Protein AF-A0A7N8WMS5-F1 (afdb_monomer)

Mean predicted aligned error: 16.88 Å

Secondary structure (DSSP, 8-state):
----PPPPP-PPPPPPPPP-PPPPGGG----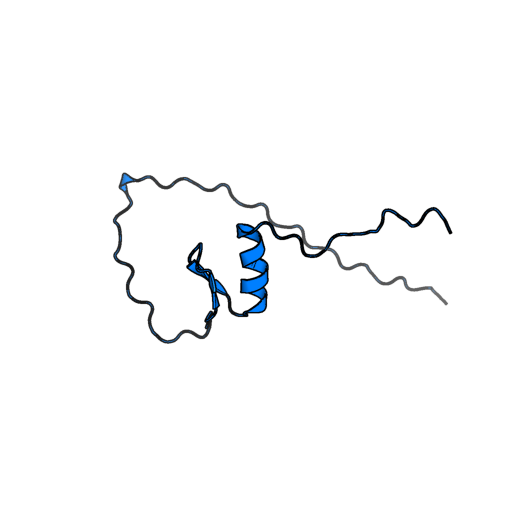--PPPPS--S----EE-TTT--EESSHHHHHHHHHHHH--------TT-----

pLDDT: mean 75.1, std 13.53, range [44.84, 96.0]

InterPro domains:
  IPR013087 Zinc finger C2H2-type [PF00096] (48-68)
  IPR013087 Zinc finger C2H2-type [PS00028] (48-68)
  IPR013087 Zinc finger C2H2-type [PS50157] (46-73)
  IPR013087 Zinc finger C2H2-type [SM00355] (46-68)
  IPR036236 Zinc finger C2H2 superfamily [SSF57667] (42-78)

Radius of gyration: 23.33 Å; Cα contacts (8 Å, |Δi|>4): 32; chains: 1; bounding box: 42×38×67 Å

Foldseek 3Di:
DDDDDDDDDDDDDDDDDDDDDDDDPVPDDPDDPDPDDPDDPQPQVDADPPPRDGHSDPVVNVVVVCVVVVDDPDDDPVPPDPDD

Structure (mmCIF, N/CA/C/O backbone):
data_AF-A0A7N8WMS5-F1
#
_entry.id   AF-A0A7N8WMS5-F1
#
loop_
_atom_site.group_PDB
_atom_site.id
_atom_site.type_symbol
_atom_site.label_atom_id
_atom_site.label_alt_id
_atom_site.label_comp_id
_atom_site.label_asym_id
_atom_site.label_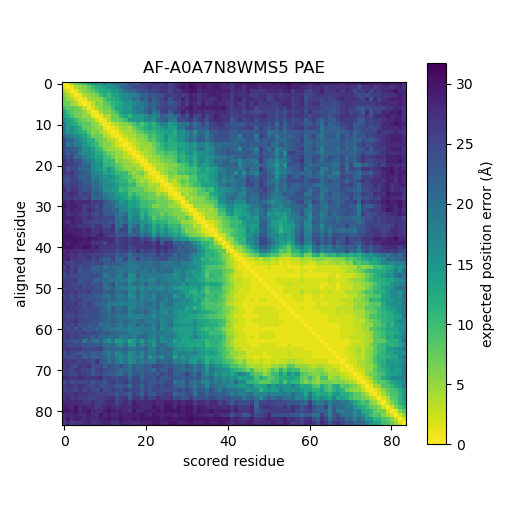entity_id
_atom_site.label_seq_id
_atom_site.pdbx_PDB_ins_code
_atom_site.Cartn_x
_atom_site.Cartn_y
_atom_site.Cartn_z
_atom_site.occupancy
_atom_site.B_iso_or_equiv
_atom_site.auth_seq_id
_atom_site.auth_comp_id
_atom_site.auth_asym_id
_atom_site.auth_atom_id
_atom_site.pdbx_PDB_model_num
ATOM 1 N N . MET A 1 1 ? 29.330 29.497 36.781 1.00 44.84 1 MET A N 1
ATOM 2 C CA . MET A 1 1 ? 29.282 28.544 35.652 1.00 44.84 1 MET A CA 1
ATOM 3 C C . MET A 1 1 ? 27.914 28.669 34.998 1.00 44.84 1 MET A C 1
ATOM 5 O O . MET A 1 1 ? 26.941 28.345 35.669 1.00 44.84 1 MET A O 1
ATOM 9 N N . PRO A 1 2 ? 27.788 29.244 33.791 1.00 48.66 2 PRO A N 1
ATOM 10 C CA . PRO A 1 2 ? 26.485 29.415 33.156 1.00 48.66 2 PRO A CA 1
ATOM 11 C C . PRO A 1 2 ? 25.962 28.062 32.654 1.00 48.66 2 PRO A C 1
ATOM 13 O O . PRO A 1 2 ? 26.656 27.350 31.932 1.00 48.66 2 PRO A O 1
ATOM 16 N N . LEU A 1 3 ? 24.742 27.709 33.061 1.00 52.12 3 LEU A N 1
ATOM 17 C CA . LEU A 1 3 ? 24.012 26.532 32.590 1.00 52.12 3 LEU A CA 1
ATOM 18 C C . LEU A 1 3 ? 23.564 26.786 31.144 1.00 52.12 3 LEU A C 1
ATOM 20 O O . LEU A 1 3 ? 22.616 27.529 30.896 1.00 52.12 3 LEU A O 1
ATOM 24 N N . THR A 1 4 ? 24.266 26.211 30.171 1.00 54.50 4 THR A N 1
ATOM 25 C CA . THR A 1 4 ? 23.871 26.263 28.761 1.00 54.50 4 THR A CA 1
ATOM 26 C C . THR A 1 4 ? 22.710 25.298 28.519 1.00 54.50 4 THR A C 1
ATOM 28 O O . THR A 1 4 ? 22.865 24.081 28.570 1.00 54.50 4 THR A O 1
ATOM 31 N N . HIS A 1 5 ? 21.516 25.833 28.260 1.00 54.84 5 HIS A N 1
ATOM 32 C CA . HIS A 1 5 ? 20.376 25.022 27.829 1.00 54.84 5 HIS A CA 1
ATOM 33 C C . HIS A 1 5 ? 20.555 24.606 26.355 1.00 54.84 5 HIS A C 1
ATOM 35 O O . HIS A 1 5 ? 20.878 25.457 25.520 1.00 54.84 5 HIS A O 1
ATOM 41 N N . PRO A 1 6 ? 20.340 23.326 25.993 1.00 61.12 6 PRO A N 1
ATOM 42 C CA . PRO A 1 6 ? 20.432 22.888 24.606 1.00 61.12 6 PRO A CA 1
ATOM 43 C C . PRO A 1 6 ? 19.321 23.538 23.771 1.00 61.12 6 PRO A C 1
ATOM 45 O O . PRO A 1 6 ? 18.139 23.465 24.106 1.00 61.12 6 PRO A O 1
ATOM 48 N N . SER A 1 7 ? 19.710 24.186 22.670 1.00 59.72 7 SER A N 1
ATOM 49 C CA . SER A 1 7 ? 18.780 24.793 21.712 1.00 59.72 7 SER A CA 1
ATOM 50 C C . SER A 1 7 ? 17.877 23.717 21.102 1.00 59.72 7 SER A C 1
ATOM 52 O O . SER A 1 7 ? 18.362 22.759 20.500 1.00 59.72 7 SER A O 1
ATOM 54 N N . GLN A 1 8 ? 16.559 23.860 21.263 1.00 65.62 8 GLN A N 1
ATOM 55 C CA . GLN A 1 8 ? 15.587 22.947 20.663 1.00 65.62 8 GLN A CA 1
ATOM 56 C C . GLN A 1 8 ? 15.674 22.988 19.125 1.00 65.62 8 GLN A C 1
ATOM 58 O O . GLN A 1 8 ? 15.763 24.073 18.546 1.00 65.62 8 GLN A O 1
ATOM 63 N N . PRO A 1 9 ? 15.610 21.840 18.425 1.00 59.47 9 PRO A N 1
ATOM 64 C CA . PRO A 1 9 ? 15.591 21.834 16.970 1.00 59.47 9 PRO A CA 1
ATOM 65 C C . PRO A 1 9 ? 14.255 22.387 16.456 1.00 59.47 9 PRO A C 1
ATOM 67 O O . PRO A 1 9 ? 13.186 21.848 16.743 1.00 59.47 9 PRO A O 1
ATOM 70 N N . HIS A 1 10 ? 14.311 23.448 15.650 1.00 64.88 10 HIS A N 1
ATOM 71 C CA . HIS A 1 10 ? 13.133 24.021 15.003 1.00 64.88 10 HIS A CA 1
ATOM 72 C C . HIS A 1 10 ? 12.505 23.012 14.024 1.00 64.88 10 HIS A C 1
ATOM 74 O O . HIS A 1 10 ? 13.061 22.703 12.965 1.00 64.88 10 HIS A O 1
ATOM 80 N N . ALA A 1 11 ? 11.323 22.497 14.365 1.00 65.25 11 ALA A N 1
ATOM 81 C CA . ALA A 1 11 ? 10.546 21.632 13.486 1.00 65.25 11 ALA A CA 1
ATOM 82 C C . ALA A 1 11 ? 10.058 22.420 12.256 1.00 65.25 11 ALA A C 1
ATOM 84 O O . ALA A 1 11 ? 9.345 23.415 12.376 1.00 65.25 11 ALA A O 1
ATOM 85 N N . LYS A 1 12 ? 10.433 21.973 11.049 1.00 68.75 12 LYS A N 1
ATOM 86 C CA . LYS A 1 12 ? 9.992 22.609 9.797 1.00 68.75 12 LYS A CA 1
ATOM 87 C C . LYS A 1 12 ? 8.488 22.372 9.573 1.00 68.75 12 LYS A C 1
ATOM 89 O O . LYS A 1 12 ? 8.038 21.227 9.681 1.00 68.75 12 LYS A O 1
ATOM 94 N N . PRO A 1 13 ? 7.712 23.403 9.197 1.00 67.12 13 PRO A N 1
ATOM 95 C CA . PRO A 1 13 ? 6.281 23.260 8.964 1.00 67.12 13 PRO A CA 1
ATOM 96 C C . PRO A 1 13 ? 5.994 22.329 7.779 1.00 67.12 13 PRO A C 1
ATOM 98 O O . PRO A 1 13 ? 6.645 22.376 6.730 1.00 67.12 13 PRO A O 1
ATOM 101 N N . ARG A 1 14 ? 4.995 21.457 7.946 1.00 62.94 14 ARG A N 1
ATOM 102 C CA . ARG A 1 14 ? 4.537 20.539 6.898 1.00 62.94 14 ARG A CA 1
ATOM 103 C C . ARG A 1 14 ? 3.832 21.330 5.798 1.00 62.94 14 ARG A C 1
ATOM 105 O O . ARG A 1 14 ? 2.861 22.029 6.065 1.00 62.94 14 ARG A O 1
ATOM 112 N N . ARG A 1 15 ? 4.297 21.194 4.551 1.00 68.06 15 ARG A N 1
ATOM 113 C CA . ARG A 1 15 ? 3.661 21.853 3.400 1.00 68.06 15 ARG A CA 1
ATOM 114 C C . ARG A 1 15 ? 2.212 21.367 3.217 1.00 68.06 15 ARG A C 1
ATOM 116 O O . ARG A 1 15 ? 1.979 20.154 3.272 1.00 68.06 15 ARG A O 1
ATOM 123 N N . PRO A 1 16 ? 1.258 22.278 2.952 1.00 72.19 16 PRO A N 1
ATOM 124 C CA . PRO A 1 16 ? -0.128 21.913 2.693 1.00 72.19 16 PRO A CA 1
ATOM 125 C C . PRO A 1 16 ? -0.245 21.087 1.406 1.00 72.19 16 PRO A C 1
ATOM 127 O O . PRO A 1 16 ? 0.460 21.316 0.419 1.00 72.19 16 PRO A O 1
ATOM 130 N N . ARG A 1 17 ? -1.133 20.088 1.424 1.00 68.25 17 ARG A N 1
ATOM 131 C CA . ARG A 1 17 ? -1.422 19.249 0.255 1.00 68.25 17 ARG A CA 1
ATOM 132 C C . ARG A 1 17 ? -2.266 20.052 -0.735 1.00 68.25 17 ARG A C 1
ATOM 134 O O . ARG A 1 17 ? -3.333 20.528 -0.368 1.00 68.25 17 ARG A O 1
ATOM 141 N N . LYS A 1 18 ? -1.796 20.191 -1.979 1.00 71.69 18 LYS A N 1
ATOM 142 C CA . LYS A 1 18 ? -2.559 20.877 -3.032 1.00 71.69 18 LYS A CA 1
ATOM 143 C C . LYS A 1 18 ? -3.864 20.118 -3.350 1.00 71.69 18 LYS A C 1
ATOM 145 O O . LYS A 1 18 ? -3.841 18.882 -3.335 1.00 71.69 18 LYS A O 1
ATOM 150 N N . PRO A 1 19 ? -4.968 20.826 -3.658 1.00 70.81 19 PRO A N 1
ATOM 151 C CA . PRO A 1 19 ? -6.211 20.215 -4.121 1.00 70.81 19 PRO A CA 1
ATOM 152 C C . PRO A 1 19 ? -5.995 19.361 -5.375 1.00 70.81 19 PRO A C 1
ATOM 154 O O . PRO A 1 19 ? -5.189 19.693 -6.244 1.00 70.81 19 PRO A O 1
ATOM 157 N N . ARG A 1 20 ? -6.702 18.230 -5.459 1.00 73.00 20 ARG A N 1
ATOM 158 C CA . ARG A 1 20 ? -6.614 17.310 -6.597 1.00 73.00 20 ARG A CA 1
ATOM 159 C C . ARG A 1 20 ? -7.528 17.812 -7.713 1.00 73.00 20 ARG A C 1
ATOM 161 O O . ARG A 1 20 ? -8.731 17.575 -7.669 1.00 73.00 20 ARG A O 1
ATOM 168 N N . GLU A 1 21 ? -6.951 18.487 -8.697 1.00 79.50 21 GLU A N 1
ATOM 169 C CA . GLU A 1 21 ? -7.665 18.904 -9.904 1.00 79.50 21 GLU A CA 1
ATOM 170 C C . GLU A 1 21 ? -8.125 17.660 -10.686 1.00 79.50 21 GLU A C 1
ATOM 172 O O . GLU A 1 21 ? -7.335 16.749 -10.969 1.00 79.50 21 GLU A O 1
ATOM 177 N N . LYS A 1 22 ? -9.433 17.559 -10.946 1.00 76.31 22 LYS A N 1
ATOM 178 C CA . LYS A 1 22 ? -10.023 16.431 -11.675 1.00 76.31 22 LYS A CA 1
ATOM 179 C C . LYS A 1 22 ? -9.732 16.641 -13.161 1.00 76.31 22 LYS A C 1
ATOM 181 O O . LYS A 1 22 ? -10.178 17.623 -13.735 1.00 76.31 22 LYS A O 1
ATOM 186 N N . ARG A 1 23 ? -8.966 15.735 -13.771 1.00 71.25 23 ARG A N 1
ATOM 187 C CA . ARG A 1 23 ? -8.694 15.777 -15.215 1.00 71.25 23 ARG A CA 1
ATOM 188 C C . ARG A 1 23 ? -9.954 15.441 -16.009 1.00 71.25 23 ARG A C 1
ATOM 190 O O . ARG A 1 23 ? -10.646 14.486 -15.659 1.00 71.25 23 ARG A O 1
ATOM 197 N N . ASP A 1 24 ? -10.181 16.196 -17.080 1.00 78.19 24 ASP A N 1
ATOM 198 C CA . ASP A 1 24 ? -11.283 15.976 -18.012 1.00 78.19 24 ASP A CA 1
ATOM 199 C C . ASP A 1 24 ? -11.162 14.595 -18.696 1.00 78.19 24 ASP A C 1
ATOM 201 O O . ASP A 1 24 ? -10.085 14.274 -19.222 1.00 78.19 24 ASP A O 1
ATOM 205 N N . PRO A 1 25 ? -12.217 13.754 -18.677 1.00 73.25 25 PRO A N 1
ATOM 206 C CA . PRO A 1 25 ? -12.209 12.425 -19.290 1.00 73.25 25 PRO A CA 1
ATOM 207 C C . PRO A 1 25 ? -11.919 12.432 -20.792 1.00 73.25 25 PRO A C 1
ATOM 209 O O . PRO A 1 25 ? -11.350 11.466 -21.306 1.00 73.25 25 PRO A O 1
ATOM 212 N N . SER A 1 26 ? -12.255 13.524 -21.478 1.00 75.38 26 SER A N 1
ATOM 213 C CA . SER A 1 26 ? -12.166 13.655 -22.936 1.00 75.38 26 SER A CA 1
ATOM 214 C C . SER A 1 26 ? -10.720 13.671 -23.443 1.00 75.38 26 SER A C 1
ATOM 216 O O . SER A 1 26 ? -10.453 13.325 -24.589 1.00 75.38 26 SER A O 1
ATOM 218 N N . THR A 1 27 ? -9.760 13.985 -22.569 1.00 75.44 27 THR A N 1
ATOM 219 C CA . THR A 1 27 ? -8.320 14.021 -22.886 1.00 75.44 27 THR A CA 1
ATOM 220 C C . THR A 1 27 ? -7.598 12.724 -22.476 1.00 75.44 27 THR A C 1
ATOM 222 O O . THR A 1 27 ? -6.372 12.611 -22.580 1.00 75.44 27 THR A O 1
ATOM 225 N N . ILE A 1 28 ? -8.318 11.709 -21.980 1.00 72.19 28 ILE A N 1
ATOM 226 C CA . ILE A 1 28 ? -7.733 10.455 -21.478 1.00 72.19 28 ILE A CA 1
ATOM 227 C C . ILE A 1 28 ? -7.611 9.434 -22.614 1.00 72.19 28 ILE A C 1
ATOM 229 O O . ILE A 1 28 ? -8.353 8.457 -22.699 1.00 72.19 28 ILE A O 1
ATOM 233 N N . ILE A 1 29 ? -6.597 9.596 -23.463 1.00 78.00 29 ILE A N 1
ATOM 234 C CA . ILE A 1 29 ? -6.150 8.491 -24.318 1.00 78.00 29 ILE A CA 1
ATOM 235 C C . ILE A 1 29 ? -5.499 7.434 -23.416 1.00 78.00 29 ILE A C 1
ATOM 237 O O . ILE A 1 29 ? -4.459 7.684 -22.795 1.00 78.00 29 ILE A O 1
ATOM 241 N N . ARG A 1 30 ? -6.107 6.243 -23.316 1.00 75.19 30 ARG A N 1
ATOM 242 C CA . ARG A 1 30 ? -5.559 5.102 -22.561 1.00 75.19 30 ARG A C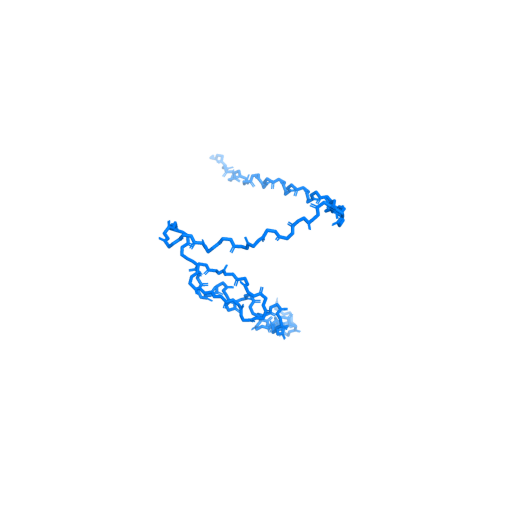A 1
ATOM 243 C C . ARG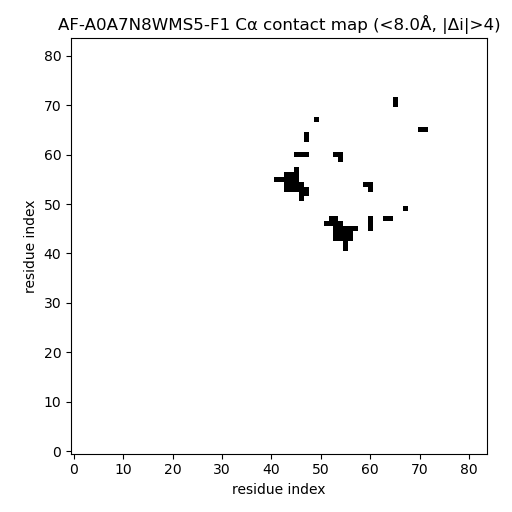 A 1 30 ? -4.285 4.601 -23.243 1.00 75.19 30 ARG A C 1
ATOM 245 O O . ARG A 1 30 ? -4.311 3.672 -24.044 1.00 75.19 30 ARG A O 1
ATOM 252 N N . ARG A 1 31 ? -3.146 5.208 -22.911 1.00 76.62 31 ARG A N 1
ATOM 253 C CA . ARG A 1 31 ? -1.830 4.685 -23.287 1.00 76.62 31 ARG A CA 1
ATOM 254 C C . ARG A 1 31 ? -1.683 3.282 -22.693 1.00 76.62 31 ARG A C 1
ATOM 256 O O . ARG A 1 31 ? -1.804 3.115 -21.477 1.00 76.62 31 ARG A O 1
ATOM 263 N N . ARG A 1 32 ? -1.432 2.273 -23.538 1.00 77.56 32 ARG A N 1
ATOM 264 C CA . ARG A 1 32 ? -1.007 0.945 -23.068 1.00 77.56 32 ARG A CA 1
ATOM 265 C C . ARG A 1 32 ? 0.228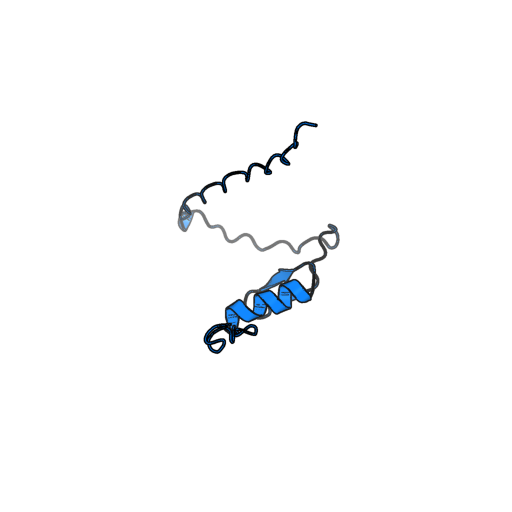 1.152 -22.191 1.00 77.56 32 ARG A C 1
ATOM 267 O O . ARG A 1 32 ? 1.146 1.864 -22.592 1.00 77.56 32 ARG A O 1
ATOM 274 N N . ARG A 1 33 ? 0.227 0.599 -20.973 1.00 71.94 33 ARG A N 1
ATOM 275 C CA . ARG A 1 33 ? 1.415 0.646 -20.113 1.00 71.94 33 ARG A CA 1
ATOM 276 C C . ARG A 1 33 ? 2.525 -0.098 -20.837 1.00 71.94 33 ARG A C 1
ATOM 278 O O . ARG A 1 33 ? 2.436 -1.314 -20.976 1.00 71.94 33 ARG A O 1
ATOM 285 N N . SER A 1 34 ? 3.541 0.631 -21.287 1.00 69.44 34 SER A N 1
ATOM 286 C CA . SER A 1 34 ? 4.791 0.016 -21.709 1.00 69.44 34 SER A CA 1
ATOM 287 C C . SER A 1 34 ? 5.298 -0.867 -20.562 1.00 69.44 34 SER A C 1
ATOM 289 O O . SER A 1 34 ? 5.241 -0.423 -19.406 1.00 69.44 34 SER A O 1
ATOM 291 N N . PRO A 1 35 ? 5.741 -2.105 -20.839 1.00 64.50 35 PRO A N 1
ATOM 292 C CA . PRO A 1 35 ? 6.404 -2.931 -19.842 1.00 64.50 35 PRO A CA 1
ATOM 293 C C . PRO A 1 35 ? 7.540 -2.120 -19.221 1.00 64.50 35 PRO A C 1
ATOM 295 O O . PRO A 1 35 ? 8.316 -1.491 -19.940 1.00 64.50 35 PRO A O 1
ATOM 298 N N . ALA A 1 36 ? 7.588 -2.064 -17.891 1.00 56.47 36 ALA A N 1
ATOM 299 C CA . ALA A 1 36 ? 8.678 -1.376 -17.219 1.00 56.47 36 ALA A CA 1
ATOM 300 C C . ALA A 1 36 ? 9.999 -2.072 -17.601 1.00 56.47 36 ALA A C 1
ATOM 302 O O . ALA A 1 36 ? 10.038 -3.305 -17.574 1.00 56.47 36 ALA A O 1
ATOM 303 N N . PRO A 1 37 ? 11.052 -1.323 -17.969 1.00 61.75 37 PRO A N 1
ATOM 304 C CA . PRO A 1 37 ? 12.345 -1.921 -18.264 1.00 61.75 37 PRO A CA 1
ATOM 305 C C . PRO A 1 37 ? 12.859 -2.688 -17.031 1.00 61.75 37 PRO A C 1
ATOM 307 O O . PRO A 1 37 ? 12.719 -2.193 -15.905 1.00 61.75 37 PRO A O 1
ATOM 310 N N . PRO A 1 38 ? 13.431 -3.893 -17.202 1.00 61.62 38 PRO A N 1
ATOM 311 C CA . PRO A 1 38 ? 14.094 -4.596 -16.116 1.00 61.62 38 PRO A CA 1
ATOM 312 C C . PRO A 1 38 ? 15.415 -3.878 -15.812 1.00 61.62 38 PRO A C 1
ATOM 314 O O . PRO A 1 38 ? 16.401 -4.067 -16.513 1.00 61.62 38 PRO A O 1
ATOM 317 N N . GLY A 1 39 ? 15.420 -3.016 -14.793 1.00 65.94 39 GLY A N 1
ATOM 318 C CA . GLY A 1 39 ? 16.639 -2.361 -14.309 1.00 65.94 39 GLY A CA 1
ATOM 319 C C . GLY A 1 39 ? 16.505 -0.855 -14.099 1.00 65.94 39 GLY A C 1
ATOM 320 O O . GLY A 1 39 ? 16.877 -0.062 -14.951 1.00 65.94 39 GLY A O 1
ATOM 321 N N . ASP A 1 40 ? 16.019 -0.470 -12.923 1.00 54.34 40 ASP A N 1
ATOM 322 C CA . ASP A 1 40 ? 16.351 0.791 -12.252 1.00 54.34 40 ASP A CA 1
ATOM 323 C C . ASP A 1 40 ? 16.223 0.509 -10.749 1.00 54.34 40 ASP A C 1
ATOM 325 O O . ASP A 1 40 ? 15.191 0.009 -10.296 1.00 54.34 40 ASP A O 1
ATOM 329 N N . GLY A 1 41 ? 17.304 0.729 -9.998 1.00 64.50 41 GLY A N 1
ATOM 330 C CA . GLY A 1 41 ? 17.614 0.208 -8.655 1.00 64.50 41 GLY A CA 1
ATOM 331 C C . GLY A 1 41 ? 16.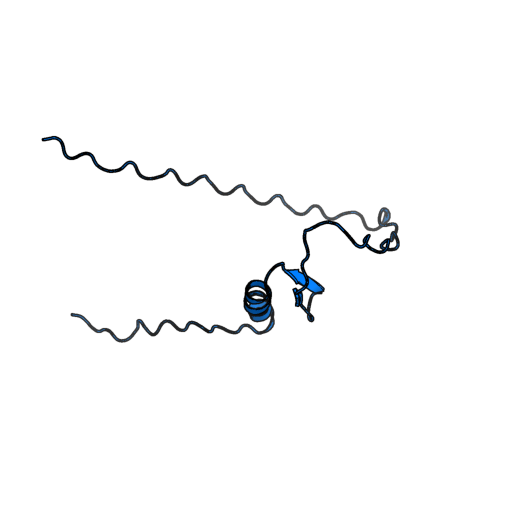717 0.654 -7.493 1.00 64.50 41 GLY A C 1
ATOM 332 O O . GLY A 1 41 ? 17.167 0.801 -6.359 1.00 64.50 41 GLY A O 1
ATOM 333 N N . SER A 1 42 ? 15.425 0.840 -7.726 1.00 61.94 42 SER A N 1
ATOM 334 C CA . SER A 1 42 ? 14.391 0.893 -6.699 1.00 61.94 42 SER A CA 1
ATOM 335 C C . SER A 1 42 ? 13.619 -0.418 -6.681 1.00 61.94 42 SER A C 1
ATOM 337 O O . SER A 1 42 ? 12.395 -0.416 -6.842 1.00 61.94 42 SER A O 1
ATOM 339 N N . GLU A 1 43 ? 14.317 -1.536 -6.479 1.00 76.94 43 GLU A N 1
ATOM 340 C CA . GLU A 1 43 ? 13.672 -2.837 -6.367 1.00 76.94 43 GLU A CA 1
ATOM 341 C C . GLU A 1 43 ? 12.670 -2.784 -5.209 1.00 76.94 43 GLU A C 1
ATOM 343 O O . GLU A 1 43 ? 12.990 -2.587 -4.033 1.00 76.94 43 GLU A O 1
ATOM 348 N N . ARG A 1 44 ? 11.391 -2.851 -5.566 1.00 83.25 44 ARG A N 1
ATOM 349 C CA . ARG A 1 44 ? 10.277 -2.911 -4.623 1.00 83.25 44 ARG A CA 1
ATOM 350 C C . ARG A 1 44 ? 9.683 -4.300 -4.761 1.00 83.25 44 ARG A C 1
ATOM 352 O O . ARG A 1 44 ? 8.623 -4.405 -5.377 1.00 83.25 44 ARG A O 1
ATOM 359 N N . PRO A 1 45 ? 10.374 -5.367 -4.317 1.00 85.56 45 PRO A N 1
ATOM 360 C CA . PRO A 1 45 ? 9.951 -6.739 -4.589 1.00 85.56 45 PRO A CA 1
ATOM 361 C C . PRO A 1 45 ? 8.615 -7.065 -3.906 1.00 85.56 45 PRO A C 1
ATOM 363 O O . PRO A 1 45 ? 7.841 -7.875 -4.405 1.00 85.56 45 PRO A O 1
ATOM 366 N N . TYR A 1 46 ? 8.280 -6.356 -2.826 1.00 92.62 46 TYR A N 1
ATOM 367 C CA . TYR A 1 46 ? 7.100 -6.622 -2.010 1.00 92.62 46 TYR A CA 1
ATOM 368 C C . TYR A 1 46 ? 5.865 -5.869 -2.523 1.00 92.62 46 TYR A C 1
ATOM 370 O O . TYR A 1 46 ? 5.774 -4.647 -2.381 1.00 92.62 46 TYR A O 1
ATOM 378 N N . GLY A 1 47 ? 4.900 -6.585 -3.104 1.00 92.25 47 GLY A N 1
ATOM 379 C CA . GLY A 1 47 ? 3.632 -6.040 -3.605 1.00 92.25 47 GLY A CA 1
ATOM 380 C C . GLY A 1 47 ? 2.434 -6.345 -2.700 1.00 92.25 47 GLY A C 1
ATOM 381 O O . GLY A 1 47 ? 2.321 -7.436 -2.152 1.00 92.25 47 GLY A O 1
ATOM 382 N N . CYS A 1 48 ? 1.519 -5.387 -2.555 1.00 92.69 48 CYS A N 1
ATOM 383 C CA . CYS A 1 48 ? 0.221 -5.600 -1.919 1.00 92.69 48 CYS A CA 1
ATOM 384 C C . CYS A 1 48 ? -0.749 -6.255 -2.904 1.00 92.69 48 CYS A C 1
ATOM 386 O O . CYS A 1 48 ? -1.004 -5.687 -3.963 1.00 92.69 48 CYS A O 1
ATOM 388 N N . GLN A 1 49 ? -1.336 -7.391 -2.530 1.00 92.56 49 GLN A N 1
ATOM 389 C CA . GLN A 1 49 ? -2.272 -8.122 -3.393 1.00 92.56 49 GLN A CA 1
ATOM 390 C C . GLN A 1 49 ? -3.638 -7.438 -3.535 1.00 92.56 49 GLN A C 1
ATOM 392 O O . GLN A 1 49 ? -4.344 -7.668 -4.505 1.00 92.56 49 GLN A O 1
ATOM 397 N N . ILE A 1 50 ? -3.993 -6.554 -2.598 1.00 93.38 50 ILE A N 1
ATOM 398 C CA . ILE A 1 50 ? -5.299 -5.883 -2.595 1.00 93.38 50 ILE A CA 1
ATOM 399 C C . ILE A 1 50 ? -5.292 -4.661 -3.522 1.00 93.38 50 ILE A C 1
ATOM 401 O O . ILE A 1 50 ? -6.213 -4.457 -4.302 1.00 93.38 50 ILE A O 1
ATOM 405 N N . CYS A 1 51 ? -4.247 -3.829 -3.454 1.00 92.25 51 CYS A N 1
ATOM 406 C CA . CYS A 1 51 ? -4.194 -2.566 -4.207 1.00 92.25 51 CYS A CA 1
ATOM 407 C C . CYS A 1 51 ? -2.990 -2.421 -5.150 1.00 92.25 51 CYS A C 1
ATOM 409 O O . CYS A 1 51 ? -2.781 -1.349 -5.719 1.00 92.25 51 CYS A O 1
ATOM 411 N N . GLY A 1 52 ? -2.148 -3.448 -5.283 1.00 88.06 52 GLY A N 1
ATOM 412 C CA . GLY A 1 52 ? -1.002 -3.466 -6.201 1.00 88.06 52 GLY A CA 1
ATOM 413 C C . GLY A 1 52 ? 0.168 -2.546 -5.823 1.00 88.06 52 GLY A C 1
ATOM 414 O O . GLY A 1 52 ? 1.149 -2.458 -6.564 1.00 88.06 52 GLY A O 1
ATOM 415 N N . LYS A 1 53 ? 0.110 -1.837 -4.685 1.00 88.19 53 LYS A N 1
ATOM 416 C CA . LYS A 1 53 ? 1.204 -0.961 -4.223 1.00 88.19 53 LYS A CA 1
ATOM 417 C C . LYS A 1 53 ? 2.455 -1.774 -3.895 1.00 88.19 53 LYS A C 1
ATOM 419 O O . LYS A 1 53 ? 2.372 -2.776 -3.192 1.00 88.19 53 LYS A O 1
ATOM 424 N N . ARG A 1 54 ? 3.620 -1.301 -4.351 1.00 91.06 54 ARG A N 1
ATOM 425 C CA . ARG A 1 54 ? 4.917 -1.959 -4.130 1.00 91.06 54 ARG A CA 1
ATOM 426 C C . ARG A 1 54 ? 5.770 -1.235 -3.086 1.00 91.06 54 ARG A C 1
ATOM 428 O O . ARG A 1 54 ? 5.785 -0.002 -3.013 1.00 91.06 54 ARG A O 1
ATOM 435 N N . PHE A 1 55 ? 6.537 -1.986 -2.308 1.00 90.62 55 PHE A N 1
ATOM 436 C CA . PHE A 1 55 ? 7.370 -1.511 -1.204 1.00 90.62 55 PHE A CA 1
ATOM 437 C C . PHE A 1 55 ? 8.782 -2.095 -1.298 1.00 90.62 55 PHE A C 1
ATOM 439 O O . PHE A 1 55 ? 8.969 -3.204 -1.788 1.00 90.62 55 PHE A O 1
ATOM 446 N N . ARG A 1 56 ? 9.779 -1.340 -0.816 1.00 90.38 56 ARG A N 1
ATOM 447 C CA . ARG A 1 56 ? 11.188 -1.777 -0.786 1.00 90.38 56 ARG A CA 1
ATOM 448 C C . ARG A 1 56 ? 11.472 -2.810 0.311 1.00 90.38 56 ARG A C 1
ATOM 450 O O . ARG A 1 56 ? 12.422 -3.564 0.199 1.00 90.38 56 ARG A O 1
ATOM 457 N N . ARG A 1 57 ? 10.657 -2.851 1.374 1.00 92.44 57 ARG A N 1
ATOM 458 C CA . ARG A 1 57 ? 10.838 -3.738 2.537 1.00 92.44 57 ARG A CA 1
ATOM 459 C C . ARG A 1 57 ? 9.551 -4.495 2.861 1.00 92.44 57 ARG A C 1
ATOM 461 O O . ARG A 1 57 ? 8.467 -3.907 2.795 1.00 92.44 57 ARG A O 1
ATOM 468 N N . ALA A 1 58 ? 9.687 -5.751 3.286 1.00 93.88 58 ALA A N 1
ATOM 469 C CA . ALA A 1 58 ? 8.570 -6.609 3.685 1.00 93.88 58 ALA A CA 1
ATOM 470 C C . ALA A 1 58 ? 7.791 -6.032 4.876 1.00 93.88 58 ALA A C 1
ATOM 472 O O . ALA A 1 58 ? 6.565 -6.025 4.873 1.00 93.88 58 ALA A O 1
ATOM 473 N N . GLU A 1 59 ? 8.489 -5.475 5.867 1.00 94.19 59 GLU A N 1
ATOM 474 C CA . GLU A 1 59 ? 7.875 -4.854 7.047 1.00 94.19 59 GLU A CA 1
ATOM 475 C C . GLU A 1 59 ? 6.927 -3.705 6.668 1.00 94.19 59 GLU A C 1
ATOM 477 O O . GLU A 1 59 ? 5.819 -3.587 7.191 1.00 94.19 59 GLU A O 1
ATOM 482 N N . THR A 1 60 ? 7.322 -2.885 5.688 1.00 94.88 60 THR A N 1
ATOM 483 C CA . THR A 1 60 ? 6.479 -1.784 5.208 1.00 94.88 60 THR A CA 1
ATOM 484 C C . THR A 1 60 ? 5.222 -2.306 4.515 1.00 94.88 60 THR A C 1
ATOM 486 O O . THR A 1 60 ? 4.153 -1.727 4.706 1.00 94.88 60 THR A O 1
ATOM 489 N N . LEU A 1 61 ? 5.328 -3.408 3.761 1.00 96.00 61 LEU A N 1
ATOM 490 C CA . LEU A 1 61 ? 4.169 -4.092 3.186 1.00 96.00 61 LEU A CA 1
ATOM 491 C C . LEU A 1 61 ? 3.262 -4.674 4.283 1.00 96.00 61 LEU A C 1
ATOM 493 O O . LEU A 1 61 ? 2.055 -4.454 4.246 1.00 96.00 61 LEU A O 1
ATOM 497 N N . ARG A 1 62 ? 3.823 -5.354 5.290 1.00 93.81 62 ARG A N 1
ATOM 498 C CA . ARG A 1 62 ? 3.052 -5.914 6.415 1.00 93.81 62 ARG A CA 1
ATOM 499 C C . ARG A 1 62 ? 2.274 -4.830 7.158 1.00 93.81 62 ARG A C 1
ATOM 501 O O . ARG A 1 62 ? 1.075 -4.971 7.364 1.00 93.81 62 ARG A O 1
ATOM 508 N N . ARG A 1 63 ? 2.920 -3.706 7.488 1.00 93.19 63 ARG A N 1
ATOM 509 C CA . ARG A 1 63 ? 2.241 -2.550 8.096 1.00 93.19 63 ARG A CA 1
ATOM 510 C C . ARG A 1 63 ? 1.181 -1.956 7.170 1.00 93.19 63 ARG A C 1
ATOM 512 O O . ARG A 1 63 ? 0.134 -1.540 7.646 1.00 93.19 63 ARG A O 1
ATOM 519 N N . HIS A 1 64 ? 1.438 -1.909 5.864 1.00 94.94 64 HIS A N 1
ATOM 520 C CA . HIS A 1 64 ? 0.459 -1.431 4.891 1.00 94.94 64 HIS A CA 1
ATOM 521 C C . HIS A 1 64 ? -0.790 -2.320 4.829 1.00 94.94 64 HIS A C 1
ATOM 523 O O . HIS A 1 64 ? -1.886 -1.779 4.715 1.00 94.94 64 HIS A O 1
ATOM 529 N N . ASN A 1 65 ? -0.651 -3.643 4.940 1.00 94.69 65 ASN A N 1
ATOM 530 C CA . ASN A 1 65 ? -1.792 -4.563 4.896 1.00 94.69 65 ASN A CA 1
ATOM 531 C C . ASN A 1 65 ? -2.812 -4.296 6.012 1.00 94.69 65 ASN A C 1
ATOM 533 O O . ASN A 1 65 ? -4.008 -4.431 5.771 1.00 94.69 65 ASN A O 1
ATOM 537 N N . ARG A 1 66 ? -2.360 -3.790 7.167 1.00 93.06 66 ARG A N 1
ATOM 538 C CA . ARG A 1 66 ? -3.232 -3.367 8.278 1.00 93.06 66 ARG A CA 1
ATOM 539 C C . ARG A 1 66 ? -4.226 -2.268 7.894 1.00 93.06 66 ARG A C 1
ATOM 541 O O . ARG A 1 66 ? -5.255 -2.124 8.534 1.00 93.06 66 ARG A O 1
ATOM 548 N N . VAL A 1 67 ? -3.947 -1.500 6.837 1.00 93.00 67 VAL A N 1
ATOM 549 C CA . VAL A 1 67 ? -4.884 -0.488 6.314 1.00 93.00 67 VAL A CA 1
ATOM 550 C C . VAL A 1 67 ? -6.106 -1.138 5.661 1.00 93.00 67 VAL A C 1
ATOM 552 O O . VAL A 1 67 ? -7.171 -0.534 5.655 1.00 93.00 67 VAL A O 1
ATOM 555 N N . HIS A 1 68 ? -5.960 -2.350 5.119 1.00 94.31 68 HIS A N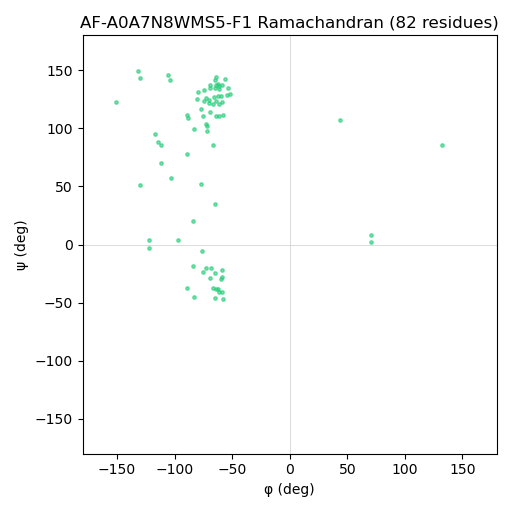 1
ATOM 556 C CA . HIS A 1 68 ? -7.070 -3.092 4.517 1.00 94.31 68 HIS A CA 1
ATOM 557 C C . HIS A 1 68 ? -7.790 -3.969 5.538 1.00 94.31 68 HIS A C 1
ATOM 559 O O . HIS A 1 68 ? -9.006 -4.082 5.476 1.00 94.31 68 HIS A O 1
ATOM 565 N N . THR A 1 69 ? -7.051 -4.577 6.473 1.00 89.56 69 THR A N 1
ATOM 566 C CA . THR A 1 69 ? -7.631 -5.462 7.498 1.00 89.56 69 THR A CA 1
ATOM 567 C C . THR A 1 69 ? -8.177 -4.708 8.709 1.00 89.56 69 THR A C 1
ATOM 569 O O . THR A 1 69 ? -8.962 -5.264 9.466 1.00 89.56 69 THR A O 1
ATOM 572 N N . GLY A 1 70 ? -7.762 -3.456 8.924 1.00 86.31 70 GLY A N 1
ATOM 573 C CA . GLY A 1 70 ? -8.126 -2.685 10.114 1.00 86.31 70 GLY A CA 1
ATOM 574 C C . GLY A 1 70 ? -7.461 -3.177 11.405 1.00 86.31 70 GLY A C 1
ATOM 575 O O . GLY A 1 70 ? -7.801 -2.689 12.481 1.00 86.31 70 GLY A O 1
ATOM 576 N N . GLU A 1 71 ? -6.513 -4.117 11.327 1.00 84.38 71 GLU A N 1
ATOM 577 C CA . GLU A 1 71 ? -5.845 -4.674 12.505 1.00 84.38 71 GLU A CA 1
ATOM 578 C C . GLU A 1 71 ? -5.114 -3.591 13.315 1.00 84.38 71 GLU A C 1
ATOM 580 O O . GLU A 1 71 ? -4.258 -2.858 12.801 1.00 84.38 71 GLU A O 1
ATOM 585 N N . LYS A 1 72 ? -5.405 -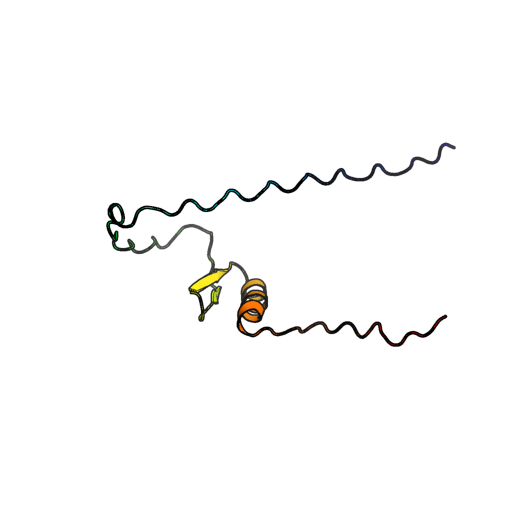3.550 14.621 1.00 79.25 72 LYS A N 1
ATOM 586 C CA . LYS A 1 72 ? -4.761 -2.691 15.623 1.00 79.25 72 LYS A CA 1
ATOM 587 C C . LYS A 1 72 ? -3.939 -3.560 16.591 1.00 79.25 72 LYS A C 1
ATOM 589 O O . LYS A 1 72 ? -4.433 -3.946 17.640 1.00 79.25 72 LYS A O 1
ATOM 594 N N . PRO A 1 73 ? -2.677 -3.880 16.255 1.00 71.62 73 PRO A N 1
ATOM 595 C CA . PRO A 1 73 ? -1.846 -4.785 17.058 1.00 71.62 73 PRO A CA 1
ATOM 596 C C . PRO A 1 73 ? -1.282 -4.158 18.338 1.00 71.62 73 PRO A C 1
ATOM 598 O O . PRO A 1 73 ? -0.641 -4.849 19.118 1.00 71.62 73 PRO A O 1
ATOM 601 N N . HIS A 1 74 ? -1.484 -2.857 18.544 1.00 75.50 74 HIS A N 1
ATOM 602 C CA . HIS A 1 74 ? -1.112 -2.174 19.776 1.00 75.50 74 HIS A CA 1
ATOM 603 C C . HIS A 1 74 ? -2.393 -1.646 20.417 1.00 75.50 74 HIS A C 1
ATOM 605 O O . HIS A 1 74 ? -2.894 -0.585 20.034 1.00 75.50 74 HIS A O 1
ATOM 611 N N . ALA A 1 75 ? -2.942 -2.432 21.339 1.00 72.62 75 ALA A N 1
ATOM 612 C CA . ALA A 1 75 ? -3.874 -1.933 22.334 1.00 72.62 75 ALA A CA 1
ATOM 613 C C . ALA A 1 75 ? -3.046 -1.266 23.442 1.00 72.62 75 ALA A C 1
ATOM 615 O O . ALA A 1 7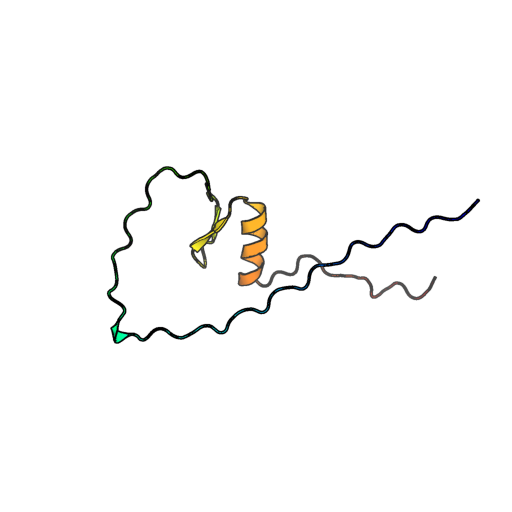5 ? -2.031 -1.811 23.871 1.00 72.62 75 ALA A O 1
ATOM 616 N N . CYS A 1 76 ? -3.418 -0.050 23.838 1.00 75.75 76 CYS A N 1
ATOM 617 C CA . CYS A 1 76 ? -2.837 0.579 25.016 1.00 75.75 76 CYS A CA 1
ATOM 618 C C . CYS A 1 76 ? -3.681 0.171 26.222 1.00 75.75 76 CYS A C 1
ATOM 620 O O . CYS A 1 76 ? -4.802 0.656 26.352 1.00 75.75 76 CYS A O 1
ATOM 622 N N . ASP A 1 77 ? -3.122 -0.642 27.117 1.00 68.75 77 ASP A N 1
ATOM 623 C CA . ASP A 1 77 ? -3.763 -1.048 28.379 1.00 68.75 77 ASP A CA 1
ATOM 624 C C . ASP A 1 77 ? -3.554 -0.018 29.508 1.00 68.75 77 ASP A C 1
ATOM 626 O O . ASP A 1 77 ? -3.704 -0.320 30.692 1.00 68.75 77 ASP A O 1
ATOM 630 N N . VAL A 1 78 ? -3.223 1.234 29.159 1.00 66.75 78 VAL A N 1
ATOM 631 C CA . VAL A 1 78 ? -2.996 2.343 30.107 1.00 66.75 78 VAL A CA 1
ATOM 632 C C . VAL A 1 78 ? -4.333 2.887 30.630 1.00 66.75 78 VAL A C 1
ATOM 634 O O . VAL A 1 78 ? -4.624 4.076 30.538 1.00 66.75 78 VAL A O 1
ATOM 637 N N . PHE A 1 79 ? -5.182 1.998 31.138 1.00 61.66 79 PHE A N 1
ATOM 638 C CA . PHE A 1 79 ? -6.423 2.341 31.831 1.00 61.66 79 PHE A CA 1
ATOM 639 C C . PHE A 1 79 ? -6.489 1.779 33.260 1.00 61.66 79 PHE A C 1
ATOM 641 O O . PHE A 1 79 ? -7.419 2.109 33.987 1.00 61.66 79 PHE A O 1
ATOM 648 N N . PHE A 1 80 ? -5.489 1.005 33.703 1.00 61.72 80 PHE A N 1
ATOM 649 C CA . PHE A 1 80 ? -5.447 0.435 35.057 1.00 61.72 80 PHE A CA 1
ATOM 650 C C . PHE A 1 80 ? -4.120 0.675 35.790 1.00 61.72 80 PHE A C 1
ATOM 652 O O . PHE A 1 80 ? -3.538 -0.237 36.369 1.00 61.72 80 PHE A O 1
ATOM 659 N N . SER A 1 81 ? -3.665 1.925 35.838 1.00 56.66 81 SER A N 1
ATOM 660 C CA . SER A 1 81 ? -2.849 2.372 36.974 1.00 56.66 81 SER A CA 1
ATOM 661 C C . SER A 1 81 ? -3.631 3.444 37.729 1.00 56.66 81 SER A C 1
ATOM 663 O O . SER A 1 81 ? -3.516 4.624 37.393 1.00 56.66 81 SER A O 1
ATOM 665 N N . PRO A 1 82 ? -4.479 3.066 38.706 1.00 67.25 82 PRO A N 1
ATOM 666 C CA . PRO A 1 82 ? -5.003 4.030 39.652 1.00 67.25 82 PRO A CA 1
ATOM 667 C C . PRO A 1 82 ? -3.844 4.398 40.582 1.00 67.25 82 PRO A C 1
ATOM 669 O O . PRO A 1 82 ? -3.460 3.591 41.415 1.00 67.25 82 PRO A O 1
ATOM 672 N N . LEU A 1 83 ? -3.273 5.584 40.371 1.00 62.97 83 LEU A N 1
ATOM 673 C CA . LEU A 1 83 ? -2.407 6.321 41.300 1.00 62.97 83 LEU A CA 1
ATOM 674 C C . LEU A 1 83 ? -1.318 5.520 42.050 1.00 62.97 83 LEU A C 1
ATOM 676 O O . LEU A 1 83 ? -1.577 4.874 43.064 1.00 62.97 83 LEU A O 1
ATOM 680 N N . THR A 1 84 ? -0.067 5.729 41.640 1.00 54.38 84 THR A N 1
ATOM 681 C CA . THR A 1 84 ? 1.049 5.896 42.589 1.00 54.38 84 THR A CA 1
ATOM 682 C C . THR A 1 84 ? 1.473 7.349 42.577 1.00 54.38 84 THR A C 1
ATOM 684 O O . THR A 1 84 ? 1.618 7.865 41.443 1.00 54.38 84 THR A O 1
#

Organism: NCBI:txid205130

Nearest PDB structures (foldseek):
  4x9j-assembly1_A  TM=9.573E-01  e=4.670E-03  Homo sapiens
  6b0r-assembly1_D  TM=9.867E-01  e=9.479E-02  Homo sapiens
  6blw-assembly1_A  TM=6.784E-01  e=7.563E-02  Homo sapiens
  2eps-assembly1_A  TM=5.441E-01  e=6.506E-02  Homo sapiens

Solvent-accessible surface area (backbone atoms only — not comparable to full-atom values): 6201 Å² total; per-residue (Å²): 132,85,83,80,75,83,81,78,82,82,79,78,81,80,80,81,82,77,83,83,80,80,78,66,72,90,76,63,76,83,71,77,80,71,79,77,74,96,81,66,97,71,68,39,84,37,62,39,89,86,77,65,55,63,25,74,42,64,67,60,42,59,60,51,50,31,74,78,71,64,62,71,93,75,77,81,78,87,82,76,76,83,78,134

Sequence (84 aa):
MPLTHPSQPHAKPRRPRKPREKRDPSTIIRRRRSPAPPGDGSERPYGCQICGKRFRRAETLRRHNRVHTGEKPHACDVFFSPLT